Protein AF-A0A811QI74-F1 (afdb_monomer)

Foldseek 3Di:
DVVVLVVLLVVLVVLLVVLLVPADPVLNVVLVVLSVVLNVCCVVPVVDDPVVSVVSVVVSVVSSVVRVVVVVVVVVVVVVPPDPPDDPPPPDDDDDDDDDDD

Mean predicted aligned error: 14.04 Å

Secondary structure (DSSP, 8-state):
-TTHHHHHHHHHHHHHHHHHTTS-HHHHHHHHHHHHHHHHHHHH-TT--HHHHHHHHHHHHHHHHHHHHHHHHHHTTTTTSS--SS----------------

Sequence (102 aa):
MTFLIPRYTTIACKKEQKISSKLDATDKKKIEDAVDGTIQWLDGNQLAEDDEFEDKMKELEGICNHIIAKMYQGAGVDMACGLDEHAPSRGSGAGPMTEEVD

Organism: NCBI:txid422564

Nearest PDB structures (foldseek):
  3lof-assembly3_E  TM=7.802E-01  e=1.215E-03  Homo sapiens
  8aaf-assembly1_U  TM=4.625E-01  e=4.707E+00  Saccharomyces cerevisiae

pLDDT: mean 71.39, std 16.12, range [40.31, 89.38]

Solvent-accessible surface area (backbone atoms only — not comparable to full-atom values): 6362 Å² total; per-residue (Å²): 103,87,72,49,59,64,52,51,53,51,50,52,53,54,48,46,55,67,51,43,74,78,48,55,74,74,59,32,51,54,47,52,53,50,48,50,53,49,50,55,46,49,70,76,44,61,81,61,52,72,67,60,53,50,52,55,48,49,54,52,49,49,55,53,50,52,50,51,50,49,47,57,61,59,54,54,57,63,76,67,72,75,72,87,87,75,72,85,80,71,90,76,82,88,84,84,93,76,88,83,90,128

Structure (mmCIF, N/CA/C/O backbone):
data_AF-A0A811QI74-F1
#
_entry.id   AF-A0A811QI74-F1
#
loop_
_atom_site.group_PDB
_atom_site.id
_atom_site.type_symbol
_atom_site.label_atom_id
_atom_site.label_alt_id
_atom_site.label_comp_id
_atom_site.label_asym_id
_atom_site.label_entity_id
_atom_site.label_seq_id
_atom_site.pdbx_PDB_ins_code
_atom_site.Cartn_x
_atom_site.Cartn_y
_atom_site.Cartn_z
_atom_site.occupancy
_atom_site.B_iso_or_equiv
_atom_site.auth_seq_id
_atom_site.auth_comp_id
_atom_site.auth_asym_id
_atom_site.auth_atom_id
_atom_site.pdbx_PDB_model_num
ATOM 1 N N . MET A 1 1 ? -13.166 6.212 15.072 1.00 57.22 1 MET A N 1
ATOM 2 C CA . MET A 1 1 ? -12.384 5.521 14.022 1.00 57.22 1 MET A CA 1
ATOM 3 C C . MET A 1 1 ? -13.031 5.551 12.629 1.00 57.22 1 MET A C 1
ATOM 5 O O . MET A 1 1 ? -12.297 5.577 11.653 1.00 57.22 1 MET A O 1
ATOM 9 N N . THR A 1 2 ? -14.359 5.663 12.472 1.00 56.28 2 THR A N 1
ATOM 10 C CA . THR A 1 2 ? -15.055 5.588 11.158 1.00 56.28 2 THR A CA 1
ATOM 11 C C . THR A 1 2 ? -14.670 6.662 10.123 1.00 56.28 2 THR A C 1
ATOM 13 O O . THR A 1 2 ? -14.910 6.486 8.935 1.00 56.28 2 THR A O 1
ATOM 16 N N . PHE A 1 3 ? -14.053 7.772 10.544 1.00 65.44 3 PHE A N 1
ATOM 17 C CA . PHE A 1 3 ? -13.579 8.828 9.637 1.00 65.44 3 PHE A CA 1
ATOM 18 C C . PHE A 1 3 ? -12.126 8.656 9.176 1.00 65.44 3 PHE A C 1
ATOM 20 O O . PHE A 1 3 ? -11.722 9.338 8.235 1.00 65.44 3 PHE A O 1
ATOM 27 N N . LEU A 1 4 ? -11.344 7.766 9.800 1.00 67.94 4 LEU A N 1
ATOM 28 C CA . LEU A 1 4 ? -9.965 7.503 9.382 1.00 67.94 4 LEU A CA 1
ATOM 29 C C . LEU A 1 4 ? -9.937 6.623 8.133 1.00 67.94 4 LEU A C 1
ATOM 31 O O . LEU A 1 4 ? -9.310 6.995 7.150 1.00 67.94 4 LEU A O 1
ATOM 35 N N . ILE A 1 5 ? -10.690 5.525 8.117 1.00 72.31 5 ILE A N 1
ATOM 36 C CA . ILE A 1 5 ? -10.673 4.533 7.028 1.00 72.31 5 ILE A CA 1
ATOM 37 C C . ILE A 1 5 ? -10.924 5.162 5.642 1.00 72.31 5 ILE A C 1
ATOM 39 O O . ILE A 1 5 ? -10.128 4.920 4.729 1.00 72.31 5 ILE A O 1
ATOM 43 N N . PRO A 1 6 ? -11.932 6.044 5.450 1.00 76.81 6 PRO A N 1
ATOM 44 C CA . PRO A 1 6 ? -12.145 6.706 4.162 1.00 76.81 6 PRO A CA 1
ATOM 45 C C . PRO A 1 6 ? -10.992 7.647 3.799 1.00 76.81 6 PRO A C 1
ATOM 47 O O . PRO A 1 6 ? -10.620 7.780 2.630 1.00 76.81 6 PRO A O 1
ATOM 50 N N . ARG A 1 7 ? -10.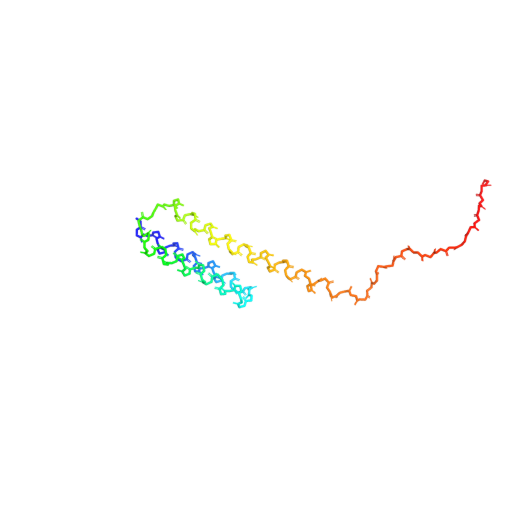401 8.301 4.806 1.00 75.56 7 ARG A N 1
ATOM 51 C CA . ARG A 1 7 ? -9.293 9.242 4.635 1.00 75.56 7 ARG A CA 1
ATOM 52 C C . ARG A 1 7 ? -8.010 8.516 4.230 1.00 75.56 7 ARG A C 1
ATOM 54 O O . ARG A 1 7 ? -7.361 8.943 3.281 1.00 75.56 7 ARG A O 1
ATOM 61 N N . TYR A 1 8 ? -7.698 7.402 4.884 1.00 75.31 8 TYR A N 1
ATOM 62 C CA . TYR A 1 8 ? -6.540 6.556 4.599 1.00 75.31 8 TYR A CA 1
ATOM 63 C C . TYR A 1 8 ? -6.678 5.841 3.248 1.00 75.31 8 TYR A C 1
ATOM 65 O O . TYR A 1 8 ? -5.753 5.896 2.440 1.00 75.31 8 TYR A O 1
ATOM 73 N N . THR A 1 9 ? -7.856 5.296 2.928 1.00 80.06 9 THR A N 1
ATOM 74 C CA . THR A 1 9 ? -8.142 4.705 1.603 1.00 80.06 9 THR A CA 1
ATOM 75 C C . THR A 1 9 ? -7.958 5.731 0.479 1.00 80.06 9 THR A C 1
ATOM 77 O O . THR A 1 9 ? -7.332 5.454 -0.545 1.00 80.06 9 THR A O 1
ATOM 80 N N . THR A 1 10 ? -8.427 6.967 0.690 1.00 82.19 10 THR A N 1
ATOM 81 C CA . THR A 1 10 ? -8.229 8.066 -0.270 1.00 82.19 10 THR A CA 1
ATOM 82 C C . THR A 1 10 ? -6.748 8.412 -0.449 1.00 82.19 10 THR A C 1
ATOM 84 O O . THR A 1 10 ? -6.323 8.730 -1.561 1.00 82.19 10 THR A O 1
ATOM 87 N N . ILE A 1 11 ? -5.949 8.370 0.623 1.00 81.50 11 ILE A N 1
ATOM 88 C CA . ILE A 1 11 ? -4.502 8.618 0.561 1.00 81.50 11 ILE A CA 1
ATOM 89 C C . ILE A 1 11 ? -3.799 7.497 -0.213 1.00 81.50 11 ILE A C 1
ATOM 91 O O . ILE A 1 11 ? -3.011 7.811 -1.105 1.00 81.50 11 ILE A O 1
ATOM 95 N N . ALA A 1 12 ? -4.116 6.227 0.061 1.00 80.38 12 ALA A N 1
ATOM 96 C CA . ALA A 1 12 ? -3.549 5.074 -0.642 1.00 80.38 12 ALA A CA 1
ATOM 97 C C . ALA A 1 12 ? -3.809 5.144 -2.159 1.00 80.38 12 ALA A C 1
ATOM 99 O O . ALA A 1 12 ? -2.862 5.103 -2.946 1.00 80.38 12 ALA A O 1
ATOM 100 N N . CYS A 1 13 ? -5.059 5.389 -2.570 1.00 78.88 13 CYS A N 1
ATOM 101 C CA . CYS A 1 13 ? -5.429 5.508 -3.985 1.00 78.88 13 CYS A CA 1
ATOM 102 C C . CYS A 1 13 ? -4.775 6.724 -4.674 1.00 78.88 13 CYS A C 1
ATOM 104 O O . CYS A 1 13 ? -4.271 6.629 -5.793 1.00 78.88 13 CYS A O 1
ATOM 106 N N . LYS A 1 14 ? -4.707 7.885 -4.003 1.00 80.88 14 LYS A N 1
ATOM 107 C CA . LYS A 1 14 ? -4.007 9.063 -4.554 1.00 80.88 14 LYS A CA 1
ATOM 108 C C . LYS A 1 14 ? -2.510 8.833 -4.719 1.00 80.88 14 LYS A C 1
ATOM 110 O O . LYS A 1 14 ? -1.912 9.377 -5.648 1.00 80.88 14 LYS A O 1
ATOM 115 N N . LYS A 1 15 ? -1.897 8.085 -3.801 1.00 79.69 15 LYS A N 1
ATOM 116 C CA . LYS A 1 15 ? -0.479 7.747 -3.874 1.00 79.69 15 LYS A CA 1
ATOM 117 C C . LYS A 1 15 ? -0.246 6.865 -5.089 1.00 79.69 15 LYS A C 1
ATOM 119 O O . LYS A 1 15 ? 0.508 7.282 -5.953 1.00 79.69 15 LYS A O 1
ATOM 124 N N . GLU A 1 16 ? -0.986 5.767 -5.217 1.00 83.12 16 GLU A N 1
ATOM 125 C CA . GLU A 1 16 ? -0.949 4.859 -6.369 1.00 83.12 16 GLU A CA 1
ATOM 126 C C . GLU A 1 16 ? -1.052 5.586 -7.711 1.00 83.12 16 GLU A C 1
ATOM 128 O O . GLU A 1 16 ? -0.179 5.413 -8.553 1.00 83.12 16 GLU A O 1
ATOM 133 N N . GLN A 1 17 ? -2.021 6.487 -7.891 1.00 83.06 17 GLN A N 1
ATOM 134 C CA . GLN A 1 17 ? -2.150 7.262 -9.133 1.00 83.06 17 GLN A CA 1
ATOM 135 C C . GLN A 1 17 ? -0.911 8.114 -9.449 1.00 83.06 17 GLN A C 1
ATOM 137 O O . GLN A 1 17 ? -0.516 8.268 -10.609 1.00 83.06 17 GLN A O 1
ATOM 142 N N . LYS A 1 18 ? -0.275 8.682 -8.419 1.00 80.50 18 LYS A N 1
ATOM 143 C CA . LYS A 1 18 ? 0.877 9.578 -8.578 1.00 80.50 18 LYS A CA 1
ATOM 144 C C . LYS A 1 18 ? 2.137 8.841 -9.035 1.00 80.50 18 LYS A C 1
ATOM 146 O O . LYS A 1 18 ? 2.942 9.415 -9.766 1.00 80.50 18 LYS A O 1
ATOM 151 N N . ILE A 1 19 ? 2.306 7.596 -8.603 1.00 77.12 19 ILE A N 1
ATOM 152 C CA . ILE A 1 19 ? 3.433 6.722 -8.971 1.00 77.12 19 ILE A CA 1
ATOM 153 C C . ILE A 1 19 ? 3.117 5.930 -10.233 1.00 77.12 19 ILE A C 1
ATOM 155 O O . ILE A 1 19 ? 3.947 5.915 -11.131 1.00 77.12 19 ILE A O 1
ATOM 159 N N . SER A 1 20 ? 1.920 5.358 -10.374 1.00 76.44 20 SER A N 1
ATOM 160 C CA . SER A 1 20 ? 1.524 4.583 -11.559 1.00 76.44 20 SER A CA 1
ATOM 161 C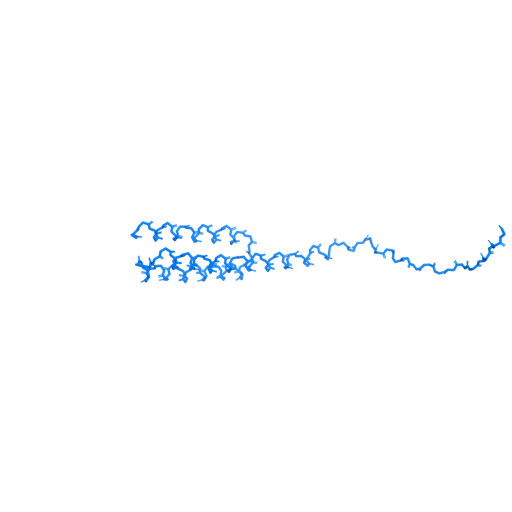 C . SER A 1 20 ? 1.585 5.390 -12.857 1.00 76.44 20 SER A C 1
ATOM 163 O O . SER A 1 20 ? 1.884 4.829 -13.905 1.00 76.44 20 SER A O 1
ATOM 165 N N . SER A 1 21 ? 1.399 6.714 -12.792 1.00 79.94 21 SER A N 1
ATOM 166 C CA . SER A 1 21 ? 1.539 7.614 -13.948 1.00 79.94 21 SER A CA 1
ATOM 167 C C . SER A 1 21 ? 2.960 7.689 -14.530 1.00 79.94 21 SER A C 1
ATOM 169 O O . SER A 1 21 ? 3.137 8.231 -15.617 1.00 79.94 21 SER A O 1
ATOM 171 N N . LYS A 1 22 ? 3.982 7.206 -13.811 1.00 76.12 22 LYS A N 1
ATOM 172 C CA . LYS A 1 22 ? 5.398 7.281 -14.212 1.00 76.12 22 LYS A CA 1
ATOM 173 C C . LYS A 1 22 ? 6.070 5.914 -14.361 1.00 76.12 22 LYS A C 1
ATOM 175 O O . LYS A 1 22 ? 7.281 5.881 -14.539 1.00 76.12 22 LYS A O 1
ATOM 180 N N . LEU A 1 23 ? 5.319 4.821 -14.238 1.00 73.50 23 LEU A N 1
ATOM 181 C CA . LEU A 1 23 ? 5.856 3.464 -14.150 1.00 73.50 23 LEU A CA 1
ATOM 182 C C . LEU A 1 23 ? 5.317 2.569 -15.265 1.00 73.50 23 LEU A C 1
ATOM 184 O O . LEU A 1 23 ? 4.190 2.741 -15.730 1.00 73.50 23 LEU A O 1
ATOM 188 N N . ASP A 1 24 ? 6.105 1.564 -15.632 1.00 81.69 24 ASP A N 1
ATOM 189 C CA . ASP A 1 24 ? 5.703 0.508 -16.557 1.00 81.69 24 ASP A CA 1
ATOM 190 C C . ASP A 1 24 ? 4.621 -0.412 -15.970 1.00 81.69 24 ASP A C 1
ATOM 192 O O . ASP A 1 24 ? 4.476 -0.566 -14.754 1.00 81.69 24 ASP A O 1
ATOM 196 N N . ALA A 1 25 ? 3.879 -1.094 -16.850 1.00 82.38 25 ALA A N 1
ATOM 197 C CA . ALA A 1 25 ? 2.742 -1.947 -16.489 1.00 82.38 25 ALA A CA 1
ATOM 198 C C . ALA A 1 25 ? 3.069 -3.021 -15.430 1.00 82.38 25 ALA A C 1
ATOM 200 O O . ALA A 1 25 ? 2.220 -3.358 -14.604 1.00 82.38 25 ALA A O 1
ATOM 201 N N . THR A 1 26 ? 4.299 -3.540 -15.426 1.00 82.50 26 THR A N 1
ATOM 202 C CA . THR A 1 26 ? 4.765 -4.532 -14.444 1.00 82.50 26 THR A CA 1
ATOM 203 C C . THR A 1 26 ? 4.819 -3.961 -13.031 1.00 82.50 26 THR A C 1
ATOM 205 O O . THR A 1 26 ? 4.384 -4.606 -12.078 1.00 82.50 26 THR A O 1
ATOM 208 N N . ASP A 1 27 ? 5.356 -2.754 -12.885 1.00 83.31 27 ASP A N 1
ATOM 209 C CA . ASP A 1 27 ? 5.503 -2.098 -11.592 1.00 83.31 27 ASP A CA 1
ATOM 210 C C . ASP A 1 27 ? 4.189 -1.467 -11.137 1.00 83.31 27 ASP A C 1
ATOM 212 O O . ASP A 1 27 ? 3.843 -1.542 -9.959 1.00 83.31 27 ASP A O 1
ATOM 216 N N . LYS A 1 28 ? 3.395 -0.960 -12.086 1.00 83.00 28 LYS A N 1
ATOM 217 C CA . LYS A 1 28 ? 2.017 -0.541 -11.835 1.00 83.00 28 LYS A CA 1
ATOM 218 C C . LYS A 1 28 ? 1.204 -1.659 -11.178 1.00 83.00 28 LYS A C 1
ATOM 220 O O . LYS A 1 28 ? 0.605 -1.430 -10.132 1.00 83.00 28 LYS A O 1
ATOM 225 N N . LYS A 1 29 ? 1.273 -2.880 -11.721 1.00 87.25 29 LYS A N 1
ATOM 226 C CA . LYS A 1 29 ? 0.539 -4.031 -11.182 1.00 87.25 29 LYS A CA 1
ATOM 227 C C . LYS A 1 29 ? 0.935 -4.373 -9.743 1.00 87.25 29 LYS A C 1
ATOM 229 O O . LYS A 1 29 ? 0.080 -4.762 -8.961 1.00 87.25 29 LYS A O 1
ATOM 234 N N . LYS A 1 30 ? 2.209 -4.207 -9.370 1.00 85.94 30 LYS A N 1
ATOM 235 C CA . LYS A 1 30 ? 2.665 -4.426 -7.984 1.00 85.94 30 LYS A CA 1
ATOM 236 C C . LYS A 1 30 ? 2.099 -3.401 -7.007 1.00 85.94 30 LYS A C 1
ATOM 238 O O . LYS A 1 30 ? 1.838 -3.744 -5.861 1.00 85.94 30 LYS A O 1
ATOM 243 N N . ILE A 1 31 ? 1.951 -2.152 -7.443 1.00 84.12 31 ILE A N 1
ATOM 244 C CA . ILE A 1 31 ? 1.370 -1.098 -6.607 1.00 84.12 31 ILE A CA 1
ATOM 245 C C . ILE A 1 31 ? -0.133 -1.328 -6.465 1.00 84.12 31 ILE A C 1
ATOM 247 O O . ILE A 1 31 ? -0.633 -1.235 -5.353 1.00 84.12 31 ILE A O 1
ATOM 251 N N . GLU A 1 32 ? -0.831 -1.673 -7.551 1.00 87.06 32 GLU A N 1
ATOM 252 C CA . GLU A 1 32 ? -2.257 -2.030 -7.501 1.00 87.06 32 GLU A CA 1
ATOM 253 C C . GLU A 1 32 ? -2.503 -3.193 -6.527 1.00 87.06 32 GLU A C 1
ATOM 255 O O . GLU A 1 32 ? -3.368 -3.085 -5.667 1.00 87.06 32 GLU A O 1
ATOM 260 N N . ASP A 1 33 ? -1.689 -4.252 -6.586 1.00 89.38 33 ASP A N 1
ATOM 261 C CA . ASP A 1 33 ? -1.781 -5.407 -5.678 1.00 89.38 33 ASP A CA 1
ATOM 262 C C . ASP A 1 33 ? -1.543 -5.013 -4.207 1.00 89.38 33 ASP A C 1
ATOM 264 O O . ASP A 1 33 ? -2.285 -5.410 -3.309 1.00 89.38 33 ASP A O 1
ATOM 268 N N . ALA A 1 34 ? -0.555 -4.148 -3.955 1.00 87.56 34 ALA A N 1
ATOM 269 C CA . ALA A 1 34 ? -0.281 -3.635 -2.617 1.00 87.56 34 ALA A CA 1
ATOM 270 C C . ALA A 1 34 ? -1.423 -2.763 -2.069 1.00 87.56 34 ALA A C 1
ATOM 272 O O . ALA A 1 34 ? -1.776 -2.870 -0.895 1.00 87.56 34 ALA A O 1
ATOM 273 N N . VAL A 1 35 ? -2.007 -1.904 -2.908 1.00 86.31 35 VAL A N 1
ATOM 274 C CA . VAL A 1 35 ? -3.135 -1.043 -2.532 1.00 86.31 35 VAL A CA 1
ATOM 275 C C . VAL A 1 35 ? -4.376 -1.876 -2.255 1.00 86.31 35 VAL A C 1
ATOM 277 O O . VAL A 1 35 ? -5.031 -1.635 -1.244 1.00 86.31 35 VAL A O 1
ATOM 280 N N . ASP A 1 36 ? -4.674 -2.864 -3.097 1.00 88.19 36 ASP A N 1
ATOM 281 C CA . ASP A 1 36 ? -5.812 -3.767 -2.911 1.00 88.19 36 ASP A CA 1
ATOM 282 C C . ASP A 1 36 ? -5.669 -4.566 -1.606 1.00 88.19 36 ASP A C 1
ATOM 284 O O . ASP A 1 36 ? -6.585 -4.593 -0.782 1.00 88.19 36 ASP A O 1
ATOM 288 N N . GLY A 1 37 ? -4.465 -5.078 -1.326 1.00 87.31 37 GLY A N 1
ATOM 289 C CA . GLY A 1 37 ? -4.142 -5.728 -0.056 1.00 87.31 37 GLY A CA 1
ATOM 290 C C . GLY A 1 37 ? -4.302 -4.803 1.157 1.00 87.31 37 GLY A C 1
ATOM 291 O O . GLY A 1 37 ? -4.839 -5.216 2.189 1.00 87.31 37 GLY A O 1
ATOM 292 N N . THR A 1 38 ? -3.892 -3.534 1.051 1.00 86.31 38 THR A N 1
ATOM 293 C CA . THR A 1 38 ? -4.147 -2.534 2.098 1.00 86.31 38 THR A CA 1
ATOM 294 C C . THR A 1 38 ? -5.641 -2.258 2.254 1.00 86.31 38 THR A C 1
ATOM 296 O O . THR A 1 38 ? -6.100 -2.165 3.385 1.00 86.31 38 THR A O 1
ATOM 299 N N . ILE A 1 39 ? -6.419 -2.164 1.173 1.00 85.19 39 ILE A N 1
ATOM 300 C CA . ILE A 1 39 ? -7.873 -1.941 1.232 1.00 85.19 39 ILE A CA 1
ATOM 301 C C . ILE A 1 39 ? -8.577 -3.119 1.909 1.00 85.19 39 ILE A C 1
ATOM 303 O O . ILE A 1 39 ? -9.381 -2.897 2.812 1.00 85.19 39 ILE A O 1
ATOM 307 N N . GLN A 1 40 ? -8.244 -4.360 1.545 1.00 87.56 40 GLN A N 1
ATOM 308 C CA . GLN A 1 40 ? -8.786 -5.546 2.213 1.00 87.56 40 GLN A CA 1
ATOM 309 C C . GLN A 1 40 ? -8.426 -5.578 3.699 1.00 87.56 40 GLN A C 1
ATOM 311 O O . GLN A 1 40 ? -9.264 -5.915 4.535 1.00 87.56 40 GLN A O 1
ATOM 316 N N . TRP A 1 41 ? -7.190 -5.204 4.040 1.00 87.50 41 TRP A N 1
ATOM 317 C CA . TRP A 1 41 ? -6.780 -5.100 5.435 1.00 87.50 41 TRP A CA 1
ATOM 318 C C . TRP A 1 41 ? -7.576 -4.010 6.161 1.00 87.50 41 TRP A C 1
ATOM 320 O O . TRP A 1 41 ? -8.116 -4.277 7.224 1.00 87.50 41 TRP A O 1
ATOM 330 N N . LEU A 1 42 ? -7.741 -2.821 5.574 1.00 82.81 42 LEU A N 1
ATOM 331 C CA . LEU A 1 42 ? -8.539 -1.728 6.141 1.00 82.81 42 LEU A CA 1
ATOM 332 C C . LEU A 1 42 ? -10.011 -2.121 6.358 1.00 82.81 42 LEU A C 1
ATOM 334 O O . LEU A 1 42 ? -10.613 -1.683 7.337 1.00 82.81 42 LEU A O 1
ATOM 338 N N . ASP A 1 43 ? -10.585 -2.935 5.469 1.00 83.88 43 ASP A N 1
ATOM 339 C CA . ASP A 1 43 ? -11.968 -3.4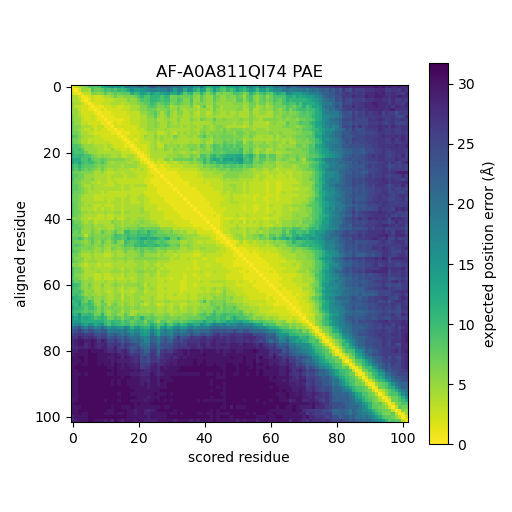13 5.571 1.00 83.88 43 ASP A CA 1
ATOM 340 C C . ASP A 1 43 ? -12.154 -4.4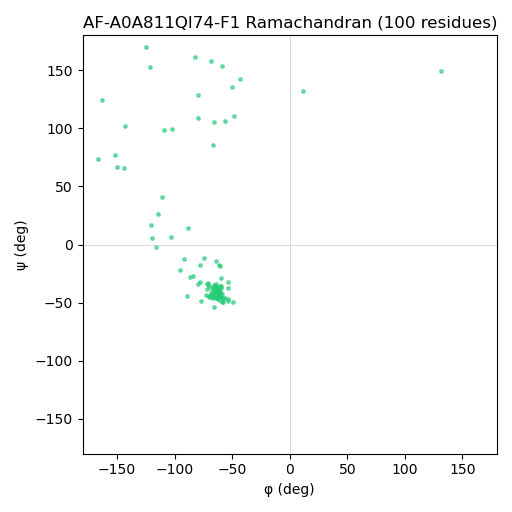21 6.721 1.00 83.88 43 ASP A C 1
ATOM 342 O O . ASP A 1 43 ? -13.158 -4.377 7.428 1.00 83.88 43 ASP A O 1
ATOM 346 N N . GLY A 1 44 ? -11.152 -5.273 6.976 1.00 84.88 44 GLY A N 1
ATOM 347 C CA . GLY A 1 44 ? -11.144 -6.217 8.102 1.00 84.88 44 GLY A CA 1
ATOM 348 C C . GLY A 1 44 ? -10.657 -5.629 9.435 1.00 84.88 44 GLY A C 1
ATOM 349 O O . GLY A 1 44 ? -11.079 -6.082 10.498 1.00 84.88 44 GLY A O 1
ATOM 350 N N . ASN A 1 45 ? -9.811 -4.597 9.391 1.00 83.94 45 ASN A N 1
ATOM 351 C CA . ASN A 1 45 ? -9.147 -3.973 10.540 1.00 83.94 45 ASN A CA 1
ATOM 352 C C . ASN A 1 45 ? -9.693 -2.551 10.805 1.00 83.94 45 ASN A C 1
ATOM 354 O O . ASN A 1 45 ? -8.960 -1.629 11.150 1.00 83.94 45 ASN A O 1
ATOM 358 N N . GLN A 1 46 ? -11.013 -2.353 10.688 1.00 78.06 46 GLN A N 1
ATOM 359 C CA . GLN A 1 46 ? -11.669 -1.045 10.904 1.00 78.06 46 GLN A CA 1
ATOM 360 C C . GLN A 1 46 ? -11.494 -0.463 12.322 1.00 78.06 46 GLN A C 1
ATOM 362 O O . GLN A 1 46 ? -11.732 0.728 12.548 1.00 78.06 46 GLN A O 1
ATOM 367 N N . LEU A 1 47 ? -11.123 -1.313 13.280 1.00 80.75 47 LEU A N 1
ATOM 368 C CA . LEU A 1 47 ? -10.870 -0.966 14.679 1.00 80.75 47 LEU A CA 1
ATOM 369 C C . LEU A 1 47 ? -9.375 -0.883 15.015 1.00 80.75 47 LEU A C 1
ATOM 371 O O . LEU A 1 47 ? -9.056 -0.742 16.192 1.00 80.75 47 LEU A O 1
ATOM 375 N N . ALA A 1 48 ? -8.490 -0.986 14.018 1.00 82.75 48 ALA A N 1
ATOM 376 C CA . ALA A 1 48 ? -7.054 -0.841 14.223 1.00 82.75 48 ALA A CA 1
ATOM 377 C C . ALA A 1 48 ? -6.719 0.533 14.819 1.00 82.75 48 ALA A C 1
ATOM 379 O O . ALA A 1 48 ? -7.466 1.506 14.651 1.00 82.75 48 ALA A O 1
ATOM 380 N N . GLU A 1 49 ? -5.604 0.611 15.530 1.00 83.69 49 GLU A N 1
ATOM 381 C CA . GLU A 1 49 ? -5.113 1.873 16.078 1.00 83.69 49 GLU A CA 1
ATOM 382 C C . GLU A 1 49 ? -4.339 2.678 15.022 1.00 83.69 49 GLU A C 1
ATOM 384 O O . GLU A 1 49 ? -3.913 2.142 13.998 1.00 83.69 49 GLU A O 1
ATOM 389 N N . ASP A 1 50 ? -4.159 3.986 15.252 1.00 81.12 50 ASP A N 1
ATOM 390 C CA . ASP A 1 50 ? -3.410 4.861 14.330 1.00 81.12 50 ASP A CA 1
ATOM 391 C C . ASP A 1 50 ? -2.007 4.306 14.028 1.00 81.12 50 ASP A C 1
ATOM 393 O O . ASP A 1 50 ? -1.586 4.341 12.877 1.00 81.12 50 ASP A O 1
ATOM 397 N N . ASP A 1 51 ? -1.338 3.707 15.018 1.00 85.88 51 ASP A N 1
ATOM 398 C CA . ASP A 1 51 ? 0.001 3.120 14.872 1.00 85.88 51 ASP A CA 1
ATOM 399 C C . ASP A 1 51 ? 0.014 1.960 13.851 1.00 85.88 51 ASP A C 1
ATOM 401 O O . ASP A 1 51 ? 0.837 1.934 12.935 1.00 85.88 51 ASP A O 1
ATOM 405 N N . GLU A 1 52 ? -0.983 1.065 13.905 1.00 86.62 52 GLU A N 1
ATOM 406 C CA . GLU A 1 52 ? -1.130 -0.033 12.937 1.00 86.62 52 GLU A CA 1
ATOM 407 C C . GLU A 1 52 ? -1.445 0.490 11.526 1.00 86.62 52 GLU A C 1
ATOM 409 O O . GLU A 1 52 ? -0.955 -0.047 10.526 1.00 86.62 52 GLU A O 1
ATOM 414 N N . PHE A 1 53 ? -2.251 1.554 11.423 1.00 82.44 53 PHE A N 1
ATOM 415 C CA . PHE A 1 53 ? -2.514 2.206 10.141 1.00 82.44 53 PHE A CA 1
ATOM 416 C C . PHE A 1 53 ? -1.259 2.891 9.583 1.00 82.44 53 PHE A C 1
ATOM 418 O O . PHE A 1 53 ? -1.028 2.834 8.371 1.00 82.44 53 PHE A O 1
ATOM 425 N N . GLU A 1 54 ? -0.445 3.527 10.430 1.00 84.81 54 GLU A N 1
ATOM 426 C CA . GLU A 1 54 ? 0.824 4.146 10.044 1.00 84.81 54 GLU A CA 1
ATOM 427 C C . GLU A 1 54 ? 1.833 3.108 9.547 1.00 84.81 54 GLU A C 1
ATOM 429 O O . GLU A 1 54 ? 2.455 3.327 8.503 1.00 84.81 54 GLU A O 1
ATOM 434 N N . ASP A 1 55 ? 1.961 1.963 10.221 1.00 89.19 55 ASP A N 1
ATOM 435 C CA . ASP A 1 55 ? 2.794 0.852 9.753 1.00 89.19 55 ASP A CA 1
ATOM 436 C C . ASP A 1 55 ? 2.322 0.334 8.395 1.00 89.19 55 ASP A C 1
ATOM 438 O O . ASP A 1 55 ? 3.122 0.190 7.462 1.00 89.19 55 ASP A O 1
ATOM 442 N N . LYS A 1 56 ? 1.006 0.153 8.224 1.00 86.12 56 LYS A N 1
ATOM 443 C CA . LYS A 1 56 ? 0.461 -0.295 6.940 1.00 86.12 56 LYS A CA 1
ATOM 444 C C . LYS A 1 56 ? 0.695 0.722 5.821 1.00 86.12 56 LYS A C 1
ATOM 446 O O . LYS A 1 56 ? 0.943 0.345 4.674 1.00 86.12 56 LYS A O 1
ATOM 451 N N . MET A 1 57 ? 0.677 2.016 6.140 1.00 82.38 57 MET A N 1
ATOM 452 C CA . MET A 1 57 ? 0.998 3.076 5.183 1.00 82.38 57 MET A CA 1
ATOM 453 C C . MET A 1 57 ? 2.490 3.134 4.841 1.00 82.38 57 MET A C 1
ATOM 455 O O . MET A 1 57 ? 2.832 3.382 3.681 1.00 82.38 57 MET A O 1
ATOM 459 N N . LYS A 1 58 ? 3.375 2.910 5.822 1.00 86.69 58 LYS A N 1
ATOM 460 C CA . LYS A 1 58 ? 4.830 2.832 5.616 1.00 86.69 58 LYS A CA 1
ATOM 461 C C . LYS A 1 58 ? 5.200 1.649 4.734 1.00 86.69 58 LYS A C 1
ATOM 463 O O . LYS A 1 58 ? 6.044 1.807 3.858 1.00 86.69 58 LYS A O 1
ATOM 468 N N . GLU A 1 59 ? 4.544 0.504 4.908 1.00 87.50 59 GLU A N 1
ATOM 469 C CA . GLU A 1 59 ? 4.718 -0.663 4.037 1.00 87.50 59 GLU A CA 1
ATOM 470 C C . GLU A 1 59 ? 4.377 -0.314 2.580 1.00 87.50 59 GLU A C 1
ATOM 472 O O . GLU A 1 59 ? 5.199 -0.516 1.680 1.00 87.50 59 GLU A O 1
ATOM 477 N N . LEU A 1 60 ? 3.217 0.318 2.359 1.00 85.06 60 LEU A N 1
ATOM 478 C CA . LEU A 1 60 ? 2.806 0.781 1.034 1.00 85.06 60 LEU A CA 1
ATOM 479 C C . LEU A 1 60 ? 3.825 1.777 0.456 1.00 85.06 60 LEU A C 1
ATOM 481 O O . LEU A 1 60 ? 4.246 1.651 -0.691 1.00 85.06 60 LEU A O 1
ATOM 485 N N . GLU A 1 61 ? 4.268 2.754 1.252 1.00 84.31 61 GLU A N 1
ATOM 486 C CA . GLU A 1 61 ? 5.270 3.739 0.837 1.00 84.31 61 GLU A CA 1
ATOM 487 C C . GLU A 1 61 ? 6.621 3.097 0.500 1.00 84.31 61 GLU A C 1
ATOM 489 O O . GLU A 1 61 ? 7.253 3.488 -0.480 1.00 84.31 61 GLU A O 1
ATOM 494 N N . GLY A 1 62 ? 7.038 2.078 1.250 1.00 86.25 62 GLY A N 1
ATOM 495 C CA . GLY A 1 62 ? 8.250 1.308 0.994 1.00 86.25 62 GLY A CA 1
ATOM 496 C C . GLY A 1 62 ? 8.215 0.610 -0.363 1.00 86.25 62 GLY A C 1
ATOM 497 O O . GLY A 1 62 ? 9.182 0.698 -1.119 1.00 86.25 62 GLY A O 1
ATOM 498 N N . ILE A 1 63 ? 7.085 -0.004 -0.721 1.00 84.56 63 ILE A N 1
ATOM 499 C CA . ILE A 1 63 ? 6.885 -0.636 -2.036 1.00 84.56 63 ILE A CA 1
ATOM 500 C C . ILE A 1 63 ? 6.979 0.410 -3.150 1.00 84.56 63 ILE A C 1
ATOM 502 O O . ILE A 1 63 ? 7.693 0.221 -4.137 1.00 84.56 63 ILE A O 1
ATOM 506 N N . CYS A 1 64 ? 6.313 1.548 -2.962 1.00 80.88 64 CYS A N 1
ATOM 507 C CA . CYS A 1 64 ? 6.326 2.655 -3.911 1.00 80.88 64 CYS A CA 1
ATOM 508 C C . CYS A 1 64 ? 7.742 3.215 -4.110 1.00 80.88 64 CYS A C 1
ATOM 510 O O . CYS A 1 64 ? 8.198 3.376 -5.241 1.00 80.88 64 CYS A O 1
ATOM 512 N N . ASN A 1 65 ? 8.461 3.464 -3.013 1.00 82.44 65 ASN A N 1
ATOM 513 C CA . ASN A 1 65 ? 9.833 3.967 -3.020 1.00 82.44 65 ASN A CA 1
ATOM 514 C C . ASN A 1 65 ? 10.802 2.956 -3.639 1.00 82.44 65 ASN A C 1
ATOM 516 O O . ASN A 1 65 ? 11.677 3.349 -4.407 1.00 82.44 65 ASN A O 1
ATOM 520 N N . HIS A 1 66 ? 10.633 1.660 -3.365 1.00 84.25 66 HIS A N 1
ATOM 521 C CA . HIS A 1 66 ? 11.441 0.601 -3.966 1.00 84.25 66 HIS A CA 1
ATOM 522 C C . HIS A 1 66 ? 11.275 0.556 -5.489 1.00 84.25 66 HIS A C 1
ATOM 524 O O . HIS A 1 66 ? 12.251 0.407 -6.222 1.00 84.25 66 HIS A O 1
ATOM 530 N N . ILE A 1 67 ? 10.049 0.738 -5.974 1.00 80.00 67 ILE A N 1
ATOM 531 C CA . ILE A 1 67 ? 9.748 0.774 -7.402 1.00 80.00 67 ILE A CA 1
ATOM 532 C C . ILE A 1 67 ? 10.302 2.043 -8.060 1.00 80.00 67 ILE A C 1
ATOM 534 O O . ILE A 1 67 ? 10.946 1.949 -9.103 1.00 80.00 67 ILE A O 1
ATOM 538 N N . ILE A 1 68 ? 10.138 3.214 -7.433 1.00 75.94 68 ILE A N 1
ATOM 539 C CA . ILE A 1 68 ? 10.757 4.461 -7.907 1.00 75.94 68 ILE A CA 1
ATOM 540 C C . ILE A 1 68 ? 12.280 4.293 -7.980 1.00 75.94 68 ILE A C 1
ATOM 542 O O . ILE A 1 68 ? 12.884 4.638 -8.992 1.00 75.94 68 ILE A O 1
ATOM 546 N N . ALA A 1 69 ? 12.908 3.724 -6.949 1.00 81.38 69 ALA A N 1
ATOM 547 C CA . ALA A 1 69 ? 14.346 3.471 -6.930 1.00 81.38 69 ALA A CA 1
ATOM 548 C C . ALA A 1 69 ? 14.778 2.518 -8.056 1.00 81.38 69 ALA A C 1
ATOM 550 O O . ALA A 1 69 ? 15.753 2.806 -8.751 1.00 81.38 69 ALA A O 1
ATOM 551 N N . LYS A 1 70 ? 14.023 1.435 -8.301 1.00 74.94 70 LYS A N 1
ATOM 552 C CA . LYS A 1 70 ? 14.268 0.531 -9.437 1.00 74.94 70 LYS A CA 1
ATOM 553 C C . LYS A 1 70 ? 14.108 1.227 -10.782 1.00 74.94 70 LYS A C 1
ATOM 555 O O . LYS A 1 70 ? 14.914 0.967 -11.667 1.00 74.94 70 LYS A O 1
ATOM 560 N N . MET A 1 71 ? 13.136 2.122 -10.940 1.00 69.50 71 MET A N 1
ATOM 561 C CA . MET A 1 71 ? 12.993 2.908 -12.166 1.00 69.50 71 MET A CA 1
ATOM 562 C C . MET A 1 71 ? 14.119 3.914 -12.354 1.00 69.50 71 MET A C 1
ATOM 564 O O . MET A 1 71 ? 14.635 4.018 -13.457 1.00 69.50 71 MET A O 1
ATOM 568 N N . TYR A 1 72 ? 14.563 4.613 -11.309 1.00 64.88 72 TYR A N 1
ATOM 569 C CA . TYR A 1 72 ? 15.719 5.507 -11.417 1.00 64.88 72 TYR A CA 1
ATOM 570 C C . TYR A 1 72 ? 17.015 4.738 -11.723 1.00 64.88 72 TYR A C 1
ATOM 572 O O . TYR A 1 72 ? 17.829 5.210 -12.513 1.00 64.88 72 TYR A O 1
ATOM 580 N N . GLN A 1 73 ? 17.198 3.537 -11.167 1.00 62.69 73 GLN A N 1
ATOM 581 C CA . GLN A 1 73 ? 18.332 2.669 -11.510 1.00 62.69 73 GLN A CA 1
ATOM 582 C C . GLN A 1 73 ? 18.209 2.047 -12.912 1.00 62.69 73 GLN A C 1
ATOM 584 O O . GLN A 1 73 ? 19.221 1.888 -13.588 1.00 62.69 73 GLN A O 1
ATOM 589 N N . GLY A 1 74 ? 16.995 1.729 -13.369 1.00 52.94 74 GLY A N 1
ATOM 590 C CA . GLY A 1 74 ? 16.724 1.184 -14.705 1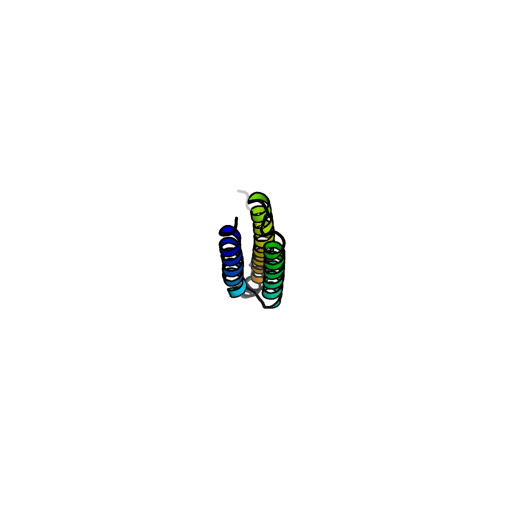.00 52.94 74 GLY A CA 1
ATOM 591 C C . GLY A 1 74 ? 16.753 2.233 -15.822 1.00 52.94 74 GLY A C 1
ATOM 592 O O . GLY A 1 74 ? 17.204 1.943 -16.921 1.00 52.94 74 GLY A O 1
ATOM 593 N N . ALA A 1 75 ? 16.358 3.474 -15.540 1.00 50.91 75 ALA A N 1
ATOM 594 C CA . ALA A 1 75 ? 16.461 4.604 -16.466 1.00 50.91 75 ALA A CA 1
ATOM 595 C C . ALA A 1 75 ? 17.895 5.165 -16.554 1.00 50.91 75 ALA A C 1
ATOM 597 O O . ALA A 1 75 ? 18.239 5.849 -17.517 1.00 50.91 75 ALA A O 1
ATOM 598 N N . GLY A 1 76 ? 18.751 4.850 -15.575 1.00 44.62 76 GLY A N 1
ATOM 599 C CA . GLY A 1 76 ? 20.164 5.237 -15.557 1.00 44.62 76 GLY A CA 1
ATOM 600 C C . GLY A 1 76 ? 21.066 4.447 -16.512 1.00 44.62 76 GLY A C 1
ATOM 601 O O . GLY A 1 76 ? 22.204 4.854 -16.721 1.00 44.62 76 GLY A O 1
ATOM 602 N N . VAL A 1 77 ? 20.585 3.347 -17.105 1.00 45.88 77 VAL A N 1
ATOM 603 C CA . VAL A 1 77 ? 21.353 2.577 -18.104 1.00 45.88 77 VAL A CA 1
ATOM 604 C C . VAL A 1 77 ? 21.030 2.955 -19.550 1.00 45.88 77 VAL A C 1
ATOM 606 O O . VAL A 1 77 ? 21.900 2.802 -20.403 1.00 45.88 77 VAL A O 1
ATOM 609 N N . ASP A 1 78 ? 19.865 3.546 -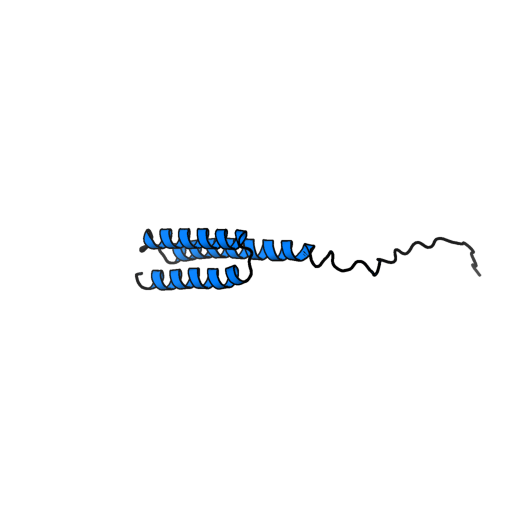19.832 1.00 43.09 78 ASP A N 1
ATOM 610 C CA . ASP A 1 78 ? 19.527 3.984 -21.198 1.00 43.09 78 ASP A CA 1
ATOM 611 C C . ASP A 1 78 ? 20.038 5.409 -21.507 1.00 43.09 78 ASP A C 1
ATOM 613 O O . ASP A 1 78 ? 20.450 5.701 -22.625 1.00 43.09 78 ASP A O 1
ATOM 617 N N . MET A 1 79 ? 20.184 6.274 -20.493 1.00 45.03 79 MET A N 1
ATOM 618 C CA . MET A 1 79 ? 20.875 7.575 -20.624 1.00 45.03 79 MET A CA 1
ATOM 619 C C . MET A 1 79 ? 22.395 7.521 -20.371 1.00 45.03 79 MET A C 1
ATOM 621 O O . MET A 1 79 ? 23.036 8.558 -20.219 1.00 45.03 79 MET A O 1
ATOM 625 N N . ALA A 1 80 ? 22.995 6.328 -20.349 1.00 44.88 80 ALA A N 1
ATOM 626 C CA . ALA A 1 80 ? 24.453 6.149 -20.379 1.00 44.88 80 ALA A CA 1
ATOM 627 C C . ALA A 1 80 ? 24.940 5.421 -21.650 1.00 44.88 80 ALA A C 1
ATOM 629 O O . ALA A 1 80 ? 26.144 5.270 -21.841 1.00 44.88 80 ALA A O 1
ATOM 630 N N . CYS A 1 81 ? 24.024 5.011 -22.537 1.00 42.31 81 CYS A N 1
ATOM 631 C CA . CYS A 1 81 ? 24.324 4.405 -23.842 1.00 42.31 81 CYS A CA 1
ATOM 632 C C . CYS A 1 81 ? 23.879 5.285 -25.026 1.00 42.31 81 CYS A C 1
ATOM 634 O O . CYS A 1 81 ? 23.615 4.786 -26.115 1.00 42.31 81 CYS A O 1
ATOM 636 N N . GLY A 1 82 ? 23.813 6.606 -24.819 1.00 44.12 82 GLY A 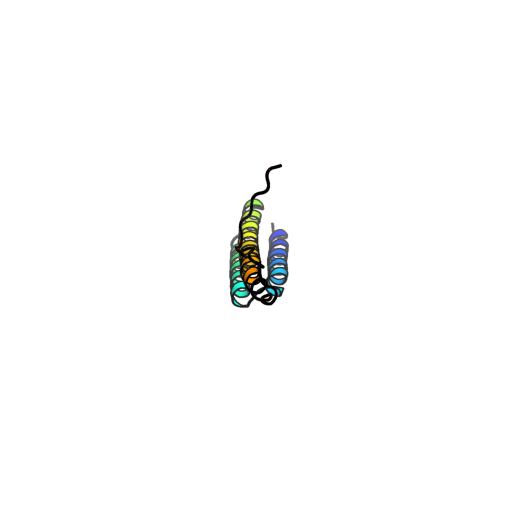N 1
ATOM 637 C CA . GLY A 1 82 ? 23.466 7.599 -25.844 1.00 44.12 82 GLY A CA 1
ATOM 638 C C . GLY A 1 82 ? 24.542 8.657 -26.112 1.00 44.12 82 GLY A C 1
ATOM 639 O O . GLY A 1 82 ? 24.224 9.703 -26.669 1.00 44.12 82 GLY A O 1
ATOM 640 N N . LEU A 1 83 ? 25.794 8.428 -25.699 1.00 46.84 83 LEU A N 1
ATOM 641 C CA . LEU A 1 83 ? 26.928 9.277 -26.084 1.00 46.84 83 LEU A CA 1
ATOM 642 C C . LEU A 1 83 ? 28.208 8.447 -26.283 1.00 46.84 83 LEU A C 1
ATOM 644 O O . LEU A 1 83 ? 29.185 8.586 -25.554 1.00 46.84 83 LEU A O 1
ATOM 648 N N . ASP A 1 84 ? 28.194 7.587 -27.293 1.00 50.31 84 ASP A N 1
ATOM 649 C CA . ASP A 1 84 ? 29.361 7.417 -28.163 1.00 50.31 84 ASP A CA 1
ATOM 650 C C . ASP A 1 84 ? 28.981 8.203 -29.432 1.00 50.31 84 ASP A C 1
ATOM 652 O O . ASP A 1 84 ? 28.005 7.853 -30.082 1.00 50.31 84 ASP A O 1
ATOM 656 N N . GLU A 1 85 ? 29.440 9.445 -29.627 1.00 51.06 85 GLU A N 1
ATOM 657 C CA . GLU A 1 85 ? 30.683 9.719 -30.359 1.00 51.06 85 GLU A CA 1
ATOM 658 C C . GLU A 1 85 ? 31.429 10.996 -29.894 1.00 51.06 85 GLU A C 1
ATOM 660 O O . GLU A 1 85 ? 31.609 11.953 -30.651 1.00 51.06 85 GLU A O 1
ATOM 665 N N . HIS A 1 86 ? 31.957 11.018 -28.668 1.00 45.72 86 HIS A N 1
ATOM 666 C CA . HIS A 1 86 ? 33.248 11.695 -28.459 1.00 45.72 86 HIS A CA 1
ATOM 667 C C . HIS A 1 86 ? 34.024 11.090 -27.289 1.00 45.72 86 HIS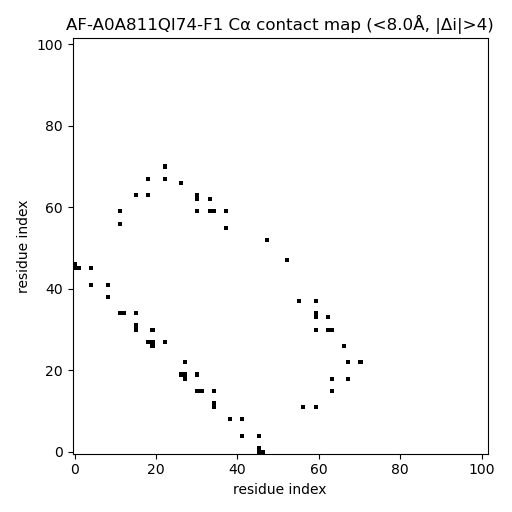 A C 1
ATOM 669 O O . HIS A 1 86 ? 34.053 11.614 -26.180 1.00 45.72 86 HIS A O 1
ATOM 675 N N . ALA A 1 87 ? 34.606 9.930 -27.594 1.00 45.22 87 ALA A N 1
ATOM 676 C CA . ALA A 1 87 ? 35.785 9.296 -27.019 1.00 45.22 87 ALA A CA 1
ATOM 677 C C . ALA A 1 87 ? 36.370 9.881 -25.709 1.00 45.22 87 ALA A C 1
ATOM 679 O O . ALA A 1 87 ? 36.766 11.051 -25.666 1.00 45.22 87 ALA A O 1
ATOM 680 N N . PRO A 1 88 ? 36.663 9.035 -24.697 1.00 45.78 88 PRO A N 1
ATOM 681 C CA . PRO A 1 88 ? 37.742 9.350 -23.782 1.00 45.78 88 PRO A CA 1
ATOM 682 C C . PRO A 1 88 ? 39.021 9.311 -24.617 1.00 45.78 88 PRO A C 1
ATOM 684 O O . PRO A 1 88 ? 39.500 8.233 -24.980 1.00 45.78 88 PRO A O 1
ATOM 687 N N . SER A 1 89 ? 39.581 10.476 -24.943 1.00 43.41 89 SER A N 1
ATOM 688 C CA . SER A 1 89 ? 40.955 10.531 -25.426 1.00 43.41 89 SER A CA 1
ATOM 689 C C . SER A 1 89 ? 41.844 10.119 -24.257 1.00 43.41 89 SER A C 1
ATOM 691 O O . SER A 1 89 ? 42.278 10.921 -23.431 1.00 43.41 89 SER A O 1
ATOM 693 N N . ARG A 1 90 ? 42.011 8.797 -24.143 1.00 43.19 90 ARG A N 1
ATOM 694 C CA . ARG A 1 90 ? 43.071 8.129 -23.412 1.00 43.19 90 ARG A CA 1
ATOM 695 C C . ARG A 1 90 ? 44.360 8.807 -23.843 1.00 43.19 90 ARG A C 1
ATOM 697 O O . ARG A 1 90 ? 44.808 8.637 -24.974 1.00 43.19 90 ARG A O 1
ATOM 704 N N . GLY A 1 91 ? 44.960 9.553 -22.924 1.00 53.03 91 GLY A N 1
ATOM 705 C CA . GLY A 1 91 ? 46.364 9.901 -23.025 1.00 53.03 91 GLY A CA 1
ATOM 706 C C . GLY A 1 91 ? 47.171 8.610 -23.140 1.00 53.03 91 GLY A C 1
ATOM 707 O O . GLY A 1 91 ? 47.278 7.849 -22.183 1.00 53.03 91 GLY A O 1
ATOM 708 N N . SER A 1 92 ? 47.670 8.328 -24.338 1.00 51.06 92 SER A N 1
ATOM 709 C CA . SER A 1 92 ? 48.739 7.367 -24.623 1.00 51.06 92 SER A CA 1
ATOM 710 C C . SER A 1 92 ? 49.224 7.595 -26.051 1.00 51.06 92 SER A C 1
ATOM 712 O O . SER A 1 92 ? 48.927 6.835 -26.966 1.00 51.06 92 SER A O 1
ATOM 714 N N . GLY A 1 93 ? 49.967 8.684 -26.230 1.00 40.31 93 GLY A N 1
ATOM 715 C CA . GLY A 1 93 ? 50.940 8.822 -27.306 1.00 40.31 93 GLY A CA 1
ATOM 716 C C . GLY A 1 93 ? 52.323 8.765 -26.673 1.00 40.31 93 GLY A C 1
ATOM 717 O O . GLY A 1 93 ? 52.772 9.745 -26.089 1.00 40.31 93 GLY A O 1
ATOM 718 N N . ALA A 1 94 ? 52.957 7.597 -26.715 1.00 48.03 94 ALA A N 1
ATOM 719 C CA . ALA A 1 94 ? 54.344 7.433 -26.318 1.00 48.03 94 ALA A CA 1
ATOM 720 C C . ALA A 1 94 ? 55.277 7.888 -27.453 1.00 48.03 94 ALA A C 1
ATOM 722 O O . ALA A 1 94 ? 55.166 7.383 -28.570 1.00 48.03 94 ALA A O 1
ATOM 723 N N . GLY A 1 95 ? 56.228 8.768 -27.115 1.00 43.00 95 GLY A N 1
ATOM 724 C CA . GLY A 1 95 ? 57.546 8.907 -27.756 1.00 43.00 95 GLY A CA 1
ATOM 725 C C . GLY A 1 95 ? 57.952 10.347 -28.131 1.00 43.00 95 GLY A C 1
ATOM 726 O O . GLY A 1 95 ? 57.068 11.109 -28.516 1.00 43.00 95 GLY A O 1
ATOM 727 N N . PRO A 1 96 ? 59.257 10.725 -28.133 1.00 46.94 96 PRO A N 1
ATOM 728 C CA . PRO A 1 96 ? 60.453 10.093 -27.554 1.00 46.94 96 PRO A CA 1
ATOM 729 C C . PRO A 1 96 ? 61.266 11.005 -26.584 1.00 46.94 96 PRO A C 1
ATOM 731 O O . PRO A 1 96 ? 61.036 12.201 -26.457 1.00 46.94 96 PRO A O 1
ATOM 734 N N . MET A 1 97 ? 62.218 10.369 -25.896 1.00 51.66 97 MET A N 1
ATOM 735 C CA . MET A 1 97 ? 63.289 10.876 -25.019 1.00 51.66 97 MET A CA 1
ATOM 736 C C . MET A 1 97 ? 64.132 12.015 -25.625 1.00 51.66 97 MET A C 1
ATOM 738 O O . MET A 1 97 ? 64.623 11.822 -26.730 1.00 51.66 97 MET A O 1
ATOM 742 N N . THR A 1 98 ? 64.418 13.079 -24.861 1.00 50.94 98 THR A N 1
ATOM 743 C CA . THR A 1 98 ? 65.786 13.615 -24.648 1.00 50.94 98 THR A CA 1
ATOM 744 C C . THR A 1 98 ? 65.815 14.542 -23.433 1.00 50.94 98 THR A C 1
ATOM 746 O O . THR A 1 98 ? 65.052 15.503 -23.354 1.00 50.94 98 THR A O 1
ATOM 749 N N . GLU A 1 99 ? 66.707 14.203 -22.498 1.00 54.22 99 GLU A N 1
ATOM 750 C CA . GLU A 1 99 ? 67.284 15.089 -21.486 1.00 54.22 99 GLU A CA 1
ATOM 751 C C . GLU A 1 99 ? 67.657 16.438 -22.092 1.00 54.22 99 GLU A C 1
ATOM 753 O O . GLU A 1 99 ? 68.191 16.424 -23.192 1.00 54.22 99 GLU A O 1
ATOM 758 N N . GLU A 1 100 ? 67.468 17.533 -21.352 1.00 58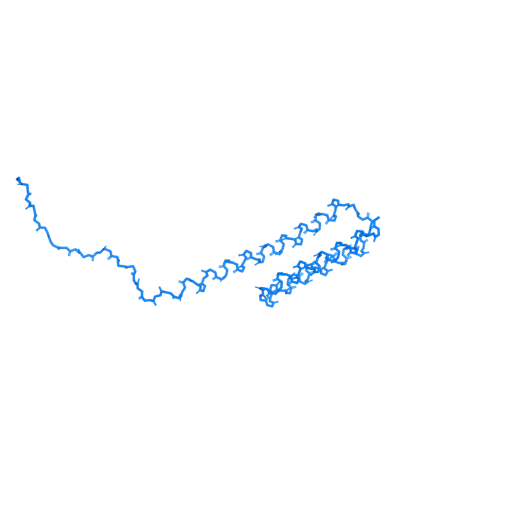.53 100 GLU A N 1
ATOM 759 C CA . GLU A 1 100 ? 68.537 18.513 -21.118 1.00 58.53 100 GLU A CA 1
ATOM 760 C C . GLU A 1 100 ? 68.394 19.026 -19.678 1.00 58.53 100 GLU A C 1
ATOM 762 O O . GLU A 1 100 ? 67.486 19.778 -19.324 1.00 58.53 100 GLU A O 1
ATOM 767 N N . VAL A 1 101 ? 69.265 18.484 -18.827 1.00 57.59 101 VAL A N 1
ATOM 768 C CA . VAL A 1 101 ? 69.800 19.168 -17.655 1.00 57.59 101 VAL A CA 1
ATOM 769 C C . VAL A 1 101 ? 70.903 20.083 -18.184 1.00 57.59 101 VAL A C 1
ATOM 771 O O . VAL A 1 101 ? 71.937 19.574 -18.610 1.00 57.59 101 VAL A O 1
ATOM 774 N N . ASP A 1 102 ? 70.653 21.392 -18.169 1.00 48.12 102 ASP A N 1
ATOM 775 C CA . ASP A 1 102 ? 71.605 22.452 -17.791 1.00 48.12 102 ASP A CA 1
ATOM 776 C C . ASP A 1 102 ? 70.819 23.693 -17.329 1.00 48.12 102 ASP A C 1
ATOM 778 O O . ASP A 1 102 ? 69.865 24.094 -18.041 1.00 48.12 102 ASP A O 1
#

Radius of gyration: 26.24 Å; Cα contacts (8 Å, |Δi|>4): 34; chains: 1; bounding box: 87×29×46 Å

InterPro domains:
  IPR029048 Heat shock protein 70kD, C-terminal domain superfamily [G3DSA:1.20.1270.10] (8-102)
  IPR029048 Heat shock protein 70kD, C-terminal domain superfamily [SSF100934] (14-77)